Protein AF-A0A238JCZ1-F1 (afdb_monomer_lite)

pLDDT: mean 84.58, std 18.3, range [41.44, 98.31]

Secondary structure (DSSP, 8-state):
------------------------------PPTTSHHHHHHHHHHIIIIIIHHTTT-TTHHHHHHHTT-EEETTEEEETTTEEEEEEEETTEEEEEEEEE-SSHHHHHHHHHHHHHHHHGGGB-S-TT--TTEEEEEETTEEEEEEEEEEEETTEEEEEEEEEEES-------------

Radius of gyration: 22.95 Å; chains: 1; bounding box: 83×78×43 Å

Organism: NCBI:txid1037362

Structure (mmCIF, N/CA/C/O backbone):
data_AF-A0A238JCZ1-F1
#
_entry.id   AF-A0A238JCZ1-F1
#
loop_
_atom_site.group_PDB
_atom_site.id
_atom_site.type_symbol
_atom_site.label_atom_id
_atom_site.label_alt_id
_atom_site.label_comp_id
_atom_site.label_asym_id
_atom_site.label_entity_id
_atom_site.label_seq_id
_atom_site.pdbx_PDB_ins_code
_atom_site.Cartn_x
_atom_site.Cartn_y
_atom_site.Cartn_z
_atom_site.occupancy
_atom_site.B_iso_or_equiv
_atom_site.auth_seq_id
_atom_site.auth_comp_id
_atom_site.auth_asym_id
_atom_site.auth_atom_id
_atom_site.pdbx_PDB_model_num
ATOM 1 N N . MET A 1 1 ? -63.918 46.663 -17.181 1.00 48.31 1 MET A N 1
ATOM 2 C CA . MET A 1 1 ? -62.822 46.310 -18.109 1.00 48.31 1 MET A CA 1
ATOM 3 C C . MET A 1 1 ? -61.500 46.590 -17.420 1.00 48.31 1 MET A C 1
ATOM 5 O O . MET A 1 1 ? -61.329 47.724 -17.000 1.00 48.31 1 MET A O 1
ATOM 9 N N . LEU A 1 2 ? -60.635 45.576 -17.282 1.00 47.84 2 LEU A N 1
ATOM 10 C CA . LEU A 1 2 ? -59.162 45.606 -17.413 1.00 47.84 2 LEU A CA 1
ATOM 11 C C . LEU A 1 2 ? -58.544 44.451 -16.607 1.00 47.84 2 LEU A C 1
ATOM 13 O O . LEU A 1 2 ? -58.389 44.513 -15.392 1.00 47.84 2 LEU A O 1
ATOM 17 N N . PHE A 1 3 ? -58.230 43.386 -17.344 1.00 46.78 3 PHE A N 1
ATOM 18 C CA . PHE A 1 3 ? -57.412 42.246 -16.944 1.00 46.78 3 PHE A CA 1
ATOM 19 C C . PHE A 1 3 ? -55.960 42.686 -16.671 1.00 46.78 3 PHE A C 1
ATOM 21 O O . PHE A 1 3 ? -55.405 43.480 -17.430 1.00 46.78 3 PHE A O 1
ATOM 28 N N . ARG A 1 4 ? -55.321 42.119 -15.643 1.00 54.59 4 ARG A N 1
ATOM 29 C CA . ARG A 1 4 ? -53.853 42.045 -15.493 1.00 54.59 4 ARG A CA 1
ATOM 30 C C . ARG A 1 4 ? -53.533 40.635 -14.980 1.00 54.59 4 ARG A C 1
ATOM 32 O O . ARG A 1 4 ? -53.680 40.380 -13.796 1.00 54.59 4 ARG A O 1
ATOM 39 N N . SER A 1 5 ? -53.474 39.626 -15.848 1.00 62.78 5 SER A N 1
ATOM 40 C CA . SER A 1 5 ? -52.302 39.182 -16.628 1.00 62.78 5 SER A CA 1
ATOM 41 C C . SER A 1 5 ? -51.063 38.931 -15.767 1.00 62.78 5 SER A C 1
ATOM 43 O O . SER A 1 5 ? -50.209 39.795 -15.588 1.00 62.78 5 SER A O 1
ATOM 45 N N . THR A 1 6 ? -51.022 37.709 -15.244 1.00 59.38 6 THR A N 1
ATOM 46 C CA . THR A 1 6 ? -49.904 37.008 -14.613 1.00 59.38 6 THR A CA 1
ATOM 47 C C . THR A 1 6 ? -48.834 36.690 -15.662 1.00 59.38 6 THR A C 1
ATOM 49 O O . THR A 1 6 ? -49.162 36.129 -16.706 1.00 59.38 6 THR A O 1
ATOM 52 N N . LEU A 1 7 ? -47.561 36.984 -15.386 1.00 62.69 7 LEU A N 1
ATOM 53 C CA . LEU A 1 7 ? -46.432 36.429 -16.139 1.00 62.69 7 LEU A CA 1
ATOM 54 C C . LEU A 1 7 ? -45.523 35.686 -15.155 1.00 62.69 7 LEU A C 1
ATOM 56 O O . LEU A 1 7 ? -44.832 36.302 -14.348 1.00 62.69 7 LEU A O 1
ATOM 60 N N . ILE A 1 8 ? -45.565 34.355 -15.203 1.00 59.97 8 ILE A N 1
ATOM 61 C CA . ILE A 1 8 ? -44.614 33.472 -14.525 1.00 59.97 8 ILE A CA 1
ATOM 62 C C . ILE A 1 8 ? -43.557 33.126 -15.571 1.00 59.97 8 ILE A C 1
ATOM 64 O O . ILE A 1 8 ? -43.851 32.439 -16.548 1.00 59.97 8 ILE A O 1
ATOM 68 N N . ALA A 1 9 ? -42.342 33.637 -15.395 1.00 60.91 9 ALA A N 1
ATOM 69 C CA . ALA A 1 9 ? -41.201 33.265 -16.217 1.00 60.91 9 ALA A CA 1
ATOM 70 C C . ALA A 1 9 ? -40.638 31.930 -15.703 1.00 60.91 9 ALA A C 1
ATOM 72 O O . ALA A 1 9 ? -40.018 31.883 -14.641 1.00 60.91 9 ALA A O 1
ATOM 73 N N . LEU A 1 10 ? -40.870 30.840 -16.439 1.00 59.19 10 LEU A N 1
ATOM 74 C CA . LEU A 1 10 ? -40.139 29.590 -16.237 1.00 59.19 10 LEU A CA 1
ATOM 75 C C . LEU A 1 10 ? -38.721 29.756 -16.796 1.00 59.19 10 LEU A C 1
ATOM 77 O O . LEU A 1 10 ? -38.537 29.876 -18.005 1.00 59.19 10 LEU A O 1
ATOM 81 N N . VAL A 1 11 ? -37.721 29.727 -15.919 1.00 59.97 11 VAL A N 1
ATOM 82 C CA . VAL A 1 11 ? -36.315 29.561 -16.303 1.00 59.97 11 VAL A CA 1
ATOM 83 C C . VAL A 1 11 ? -36.050 28.065 -16.433 1.00 59.97 11 VAL A C 1
ATOM 85 O O . VAL A 1 11 ? -36.004 27.339 -15.443 1.00 59.97 11 VAL A O 1
ATOM 88 N N . THR A 1 12 ? -35.910 27.585 -17.664 1.00 60.12 12 THR A N 1
ATOM 89 C CA . THR A 1 12 ? -35.496 26.210 -17.955 1.00 60.12 12 THR A CA 1
ATOM 90 C C . THR A 1 12 ? -33.968 26.156 -17.912 1.00 60.12 12 THR A C 1
ATOM 92 O O . THR A 1 12 ? -33.302 26.663 -18.811 1.00 60.12 12 THR A O 1
ATOM 95 N N . VAL A 1 13 ? -33.394 25.580 -16.855 1.00 63.28 13 VAL A N 1
ATOM 96 C CA . VAL A 1 13 ? -31.949 25.312 -16.786 1.00 63.28 13 VAL A CA 1
ATOM 97 C C . VAL A 1 13 ? -31.681 24.003 -17.526 1.00 63.28 13 VAL A C 1
ATOM 99 O O . VAL A 1 13 ? -32.081 22.932 -17.075 1.00 63.28 13 VAL A O 1
ATOM 102 N N . ALA A 1 14 ? -31.032 24.090 -18.685 1.00 57.72 14 ALA A N 1
ATOM 103 C CA . ALA A 1 14 ? -30.581 22.929 -19.442 1.00 57.72 14 ALA A CA 1
ATOM 104 C C . ALA A 1 14 ? -29.366 22.292 -18.743 1.00 57.72 14 ALA A C 1
ATOM 106 O O . ALA A 1 14 ? -28.245 22.790 -18.859 1.00 57.72 14 ALA A O 1
ATOM 107 N N . LEU A 1 15 ? -29.587 21.190 -18.019 1.00 56.22 15 LEU A N 1
ATOM 108 C CA . LEU A 1 15 ? -28.512 20.317 -17.547 1.00 56.22 15 LEU A CA 1
ATOM 109 C C . LEU A 1 15 ? -27.840 19.651 -18.757 1.00 56.22 15 LEU A C 1
ATOM 111 O O . LEU A 1 15 ? -28.376 18.711 -19.338 1.00 56.22 15 LEU A O 1
ATOM 115 N N . HIS A 1 16 ? -26.660 20.139 -19.133 1.00 53.12 16 HIS A N 1
ATOM 116 C CA . HIS A 1 16 ? -25.742 19.396 -19.990 1.00 53.12 16 HIS A CA 1
ATOM 117 C C . HIS A 1 16 ? -25.020 18.372 -19.114 1.00 53.12 16 HIS A C 1
ATOM 119 O O . HIS A 1 16 ? -24.120 18.725 -18.355 1.00 53.12 16 HIS A O 1
ATOM 125 N N . ALA A 1 17 ? -25.437 17.110 -19.191 1.00 57.75 17 ALA A N 1
ATOM 126 C CA . ALA A 1 17 ? -24.656 16.010 -18.647 1.00 57.75 17 ALA A CA 1
ATOM 127 C C . ALA A 1 17 ? -23.407 15.827 -19.530 1.00 57.75 17 ALA A C 1
ATOM 129 O O . ALA A 1 17 ? -23.564 15.583 -20.730 1.00 57.75 17 ALA A O 1
ATOM 130 N N . PRO A 1 18 ? -22.175 15.951 -19.003 1.00 58.38 18 PRO A N 1
ATOM 131 C CA . PRO A 1 18 ? -21.011 15.505 -19.742 1.00 58.38 18 PRO A CA 1
ATOM 132 C C . PRO A 1 18 ? -21.097 13.983 -19.862 1.00 58.38 18 PRO A C 1
ATOM 134 O O . PRO A 1 18 ? -21.098 13.264 -18.862 1.00 58.38 18 PRO A O 1
ATOM 137 N N . SER A 1 19 ? -21.202 13.496 -21.095 1.00 60.81 19 SER A N 1
ATOM 138 C CA . SER A 1 19 ? -21.016 12.088 -21.419 1.00 60.81 19 SER A CA 1
ATOM 139 C C . SER A 1 19 ? -19.633 11.668 -20.932 1.00 60.81 19 SER A C 1
ATOM 141 O O . SER A 1 19 ? -18.616 12.003 -21.539 1.00 60.81 19 SER A O 1
ATOM 143 N N . VAL A 1 20 ? -19.588 10.962 -19.807 1.00 58.62 20 VAL A N 1
ATOM 144 C CA . VAL A 1 20 ? -18.395 10.252 -19.356 1.00 58.62 20 VAL A CA 1
ATOM 145 C C . VAL A 1 20 ? -18.159 9.101 -20.326 1.00 58.62 20 VAL A C 1
ATOM 147 O O . VAL A 1 20 ? -18.688 8.003 -20.178 1.00 58.62 20 VAL A O 1
ATOM 150 N N . ASN A 1 21 ? -17.373 9.366 -21.367 1.00 51.09 21 ASN A N 1
ATOM 151 C CA . ASN A 1 21 ? -16.735 8.311 -22.134 1.00 51.09 21 ASN A CA 1
ATOM 152 C C . ASN A 1 21 ? -15.717 7.631 -21.211 1.00 51.09 21 ASN A C 1
ATOM 154 O O . ASN A 1 21 ? -14.545 7.998 -21.182 1.00 51.09 21 ASN A O 1
ATOM 158 N N . SER A 1 22 ? -16.160 6.620 -20.465 1.00 52.28 22 SER A N 1
ATOM 159 C CA . SER A 1 22 ? -15.276 5.595 -19.916 1.00 52.28 22 SER A CA 1
ATOM 160 C C . SER A 1 22 ? -14.758 4.744 -21.074 1.00 52.28 22 SER A C 1
ATOM 162 O O . SER A 1 22 ? -15.177 3.610 -21.287 1.00 52.28 22 SER A O 1
ATOM 164 N N . ALA A 1 23 ? -13.853 5.322 -21.859 1.00 47.50 23 ALA A N 1
ATOM 165 C CA . ALA A 1 23 ? -12.951 4.558 -22.692 1.00 47.50 23 ALA A CA 1
ATOM 166 C C . ALA A 1 23 ? -11.945 3.904 -21.744 1.00 47.50 23 ALA A C 1
ATOM 168 O O . ALA A 1 23 ? -10.914 4.481 -21.407 1.00 47.50 23 ALA A O 1
ATOM 169 N N . VAL A 1 24 ? -12.281 2.707 -21.265 1.00 50.25 24 VAL A N 1
ATOM 170 C CA . VAL A 1 24 ? -11.295 1.801 -20.683 1.00 50.25 24 VAL A CA 1
ATOM 171 C C . VAL A 1 24 ? -10.405 1.391 -21.851 1.00 50.25 24 VAL A C 1
ATOM 173 O O . VAL A 1 24 ? -10.719 0.477 -22.611 1.00 50.25 24 VAL A O 1
ATOM 176 N N . ALA A 1 25 ? -9.353 2.171 -22.087 1.00 44.78 25 ALA A N 1
ATOM 177 C CA . ALA A 1 25 ? -8.311 1.819 -23.028 1.00 44.78 25 ALA A CA 1
ATOM 178 C C . ALA A 1 25 ? -7.557 0.628 -22.433 1.00 44.78 25 ALA A C 1
ATOM 180 O O . ALA A 1 25 ? -6.569 0.787 -21.723 1.00 44.78 25 ALA A O 1
ATOM 181 N N . ALA A 1 26 ? -8.050 -0.577 -22.712 1.00 47.53 26 ALA A N 1
ATOM 182 C CA . ALA A 1 26 ? -7.287 -1.807 -22.589 1.00 47.53 26 ALA A CA 1
ATOM 183 C C . ALA A 1 26 ? -6.229 -1.826 -23.704 1.00 47.53 26 ALA A C 1
ATOM 185 O O . ALA A 1 26 ? -6.326 -2.576 -24.673 1.00 47.53 26 ALA A O 1
ATOM 186 N N . ASN A 1 27 ? -5.242 -0.938 -23.606 1.00 44.31 27 ASN A N 1
ATOM 187 C CA . ASN A 1 27 ? -4.070 -0.990 -24.459 1.00 44.31 27 ASN A CA 1
ATOM 188 C C . ASN A 1 27 ? -3.064 -1.921 -23.795 1.00 44.31 27 ASN A C 1
ATOM 190 O O . ASN A 1 27 ? -2.408 -1.542 -22.833 1.00 44.31 27 ASN A O 1
ATOM 194 N N . GLY A 1 28 ? -2.924 -3.121 -24.357 1.00 43.59 28 GLY A N 1
ATOM 195 C CA . GLY A 1 28 ? -1.845 -4.070 -24.078 1.00 43.59 28 GLY A CA 1
ATOM 196 C C . GLY A 1 28 ? -0.461 -3.572 -24.514 1.00 43.59 28 GLY A C 1
ATOM 197 O O . GLY A 1 28 ? 0.298 -4.316 -25.129 1.00 43.59 28 GLY A O 1
ATOM 198 N N . ALA A 1 29 ? -0.126 -2.316 -24.219 1.00 48.38 29 ALA A N 1
ATOM 199 C CA . ALA A 1 29 ? 1.259 -1.919 -24.084 1.00 48.38 29 ALA A CA 1
ATOM 200 C C . ALA A 1 29 ? 1.752 -2.570 -22.791 1.00 48.38 29 ALA A C 1
ATOM 202 O O . ALA A 1 29 ? 1.149 -2.384 -21.739 1.00 48.38 29 ALA A O 1
ATOM 203 N N . SER A 1 30 ? 2.820 -3.359 -22.878 1.00 56.72 30 SER A N 1
ATOM 204 C CA . SER A 1 30 ? 3.652 -3.662 -21.715 1.00 56.72 30 SER A CA 1
ATOM 205 C C . SER A 1 30 ? 3.955 -2.330 -21.031 1.00 56.72 30 SER A C 1
ATOM 207 O O . SER A 1 30 ? 4.765 -1.567 -21.556 1.00 56.72 30 SER A O 1
ATOM 209 N N . GLU A 1 31 ? 3.253 -2.006 -19.944 1.00 73.00 31 GLU A N 1
ATOM 210 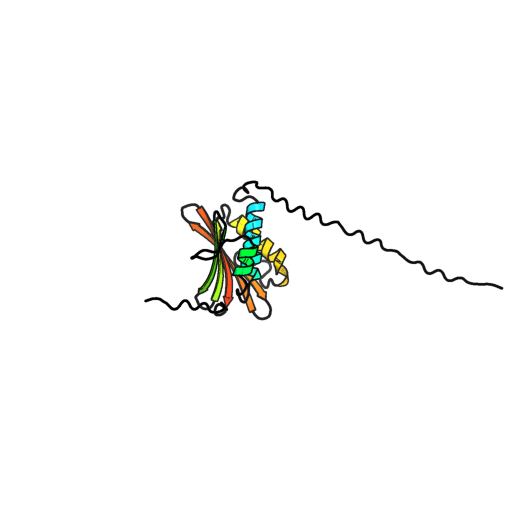C CA . GLU A 1 31 ? 3.464 -0.754 -19.228 1.00 73.00 31 GLU A CA 1
ATOM 211 C C . GLU A 1 31 ? 4.927 -0.711 -18.806 1.00 73.00 31 GLU A C 1
ATOM 213 O O . GLU A 1 31 ? 5.406 -1.589 -18.085 1.00 73.00 31 GLU A O 1
ATOM 218 N N . GLU A 1 32 ? 5.660 0.272 -19.328 1.00 88.31 32 GLU A N 1
ATOM 219 C CA . GLU A 1 32 ? 7.070 0.445 -19.017 1.00 88.31 32 GLU A CA 1
ATOM 220 C C . GLU A 1 32 ? 7.223 0.542 -17.499 1.00 88.31 32 GLU A C 1
ATOM 222 O O . GLU A 1 32 ? 6.557 1.344 -16.834 1.00 88.31 32 GLU A O 1
ATOM 227 N N . LYS A 1 33 ? 8.072 -0.322 -16.947 1.00 90.69 33 LYS A N 1
ATOM 228 C CA . LYS A 1 33 ? 8.338 -0.396 -15.515 1.00 90.69 33 LYS A CA 1
ATOM 229 C C . LYS A 1 33 ? 8.813 0.968 -15.010 1.00 90.69 33 LYS A C 1
ATOM 231 O O . LYS A 1 33 ? 9.770 1.520 -15.542 1.00 90.69 33 LYS A O 1
ATOM 236 N N . GLY A 1 34 ? 8.150 1.502 -13.987 1.00 91.06 34 GLY A N 1
ATOM 237 C CA . GLY A 1 34 ? 8.435 2.837 -13.446 1.00 91.06 34 GLY A CA 1
ATOM 238 C C . GLY A 1 34 ? 7.770 4.004 -14.189 1.00 91.06 34 GLY A C 1
ATOM 239 O O . GLY A 1 34 ? 7.892 5.142 -13.746 1.00 91.06 34 GLY A O 1
ATOM 240 N N . SER A 1 35 ? 7.026 3.760 -15.273 1.00 94.56 35 SER A N 1
ATOM 241 C CA . SER A 1 35 ? 6.207 4.802 -15.908 1.00 94.56 35 SER A CA 1
ATOM 242 C C . SER A 1 35 ? 5.056 5.263 -15.004 1.00 94.56 35 SER A C 1
ATOM 244 O O . SER A 1 35 ? 4.613 4.541 -14.111 1.00 94.56 35 SER A O 1
ATOM 246 N N . ALA A 1 36 ? 4.507 6.452 -15.267 1.00 95.06 36 ALA A N 1
ATOM 247 C CA . ALA A 1 36 ? 3.407 7.006 -14.473 1.00 95.06 36 ALA A CA 1
ATOM 248 C C . ALA A 1 36 ? 2.164 6.093 -14.420 1.00 95.06 36 ALA A C 1
ATOM 250 O O . ALA A 1 36 ? 1.546 5.969 -13.367 1.00 95.06 36 ALA A O 1
ATOM 251 N N . ALA A 1 37 ? 1.812 5.425 -15.527 1.00 94.19 37 ALA A N 1
ATOM 252 C CA . ALA A 1 37 ? 0.694 4.475 -15.561 1.00 94.19 37 ALA A CA 1
ATOM 253 C C . ALA A 1 37 ? 0.965 3.252 -14.669 1.00 94.19 37 ALA A C 1
ATOM 255 O O . ALA A 1 37 ? 0.123 2.871 -13.856 1.00 94.19 37 ALA A O 1
ATOM 256 N N . TRP A 1 38 ? 2.188 2.724 -14.745 1.00 94.00 38 TRP A N 1
ATOM 257 C CA . TRP A 1 38 ? 2.636 1.585 -13.950 1.00 94.00 38 TRP A CA 1
ATOM 258 C C . TRP A 1 38 ? 2.645 1.889 -12.442 1.00 94.00 38 TRP A C 1
ATOM 260 O O . TRP A 1 38 ? 2.220 1.054 -11.636 1.00 94.00 38 TRP A O 1
ATOM 270 N N . LEU A 1 39 ? 3.098 3.092 -12.057 1.00 95.56 39 LEU A N 1
ATOM 271 C CA . LEU A 1 39 ? 3.051 3.588 -10.675 1.00 95.56 39 LEU A CA 1
ATOM 272 C C . LEU A 1 39 ? 1.597 3.764 -10.206 1.00 95.56 39 LEU A C 1
ATOM 274 O O . LEU A 1 39 ? 1.231 3.301 -9.126 1.00 95.56 39 LEU A O 1
ATOM 278 N N . ALA A 1 40 ? 0.748 4.380 -11.036 1.00 96.44 40 ALA A N 1
ATOM 279 C CA . ALA A 1 40 ? -0.654 4.637 -10.714 1.00 96.44 40 ALA A CA 1
ATOM 280 C C . ALA A 1 40 ? -1.461 3.346 -10.509 1.00 96.44 40 ALA A C 1
ATOM 282 O O . ALA A 1 40 ? -2.283 3.281 -9.595 1.00 96.44 40 ALA A O 1
ATOM 283 N N . MET A 1 41 ? -1.213 2.310 -11.317 1.00 95.94 41 MET A N 1
ATOM 284 C CA . MET A 1 41 ? -1.852 1.000 -11.166 1.00 95.94 41 MET A CA 1
ATOM 285 C C . MET A 1 41 ? -1.498 0.356 -9.817 1.00 95.94 41 MET A C 1
ATOM 287 O O . MET A 1 41 ? -2.383 -0.100 -9.094 1.00 95.94 41 MET A O 1
ATOM 291 N N . ARG A 1 42 ? -0.223 0.391 -9.418 1.00 97.25 42 ARG A N 1
ATOM 292 C CA . ARG A 1 42 ? 0.227 -0.143 -8.121 1.00 97.25 42 ARG A CA 1
ATOM 293 C C . ARG A 1 42 ? -0.339 0.631 -6.939 1.00 97.25 42 ARG A C 1
ATOM 295 O O . ARG A 1 42 ? -0.856 0.024 -6.002 1.00 97.25 42 ARG A O 1
ATOM 302 N N . ALA A 1 43 ? -0.321 1.958 -7.014 1.00 97.50 43 ALA A N 1
ATOM 303 C CA . ALA A 1 43 ? -0.952 2.810 -6.014 1.00 97.50 43 ALA A CA 1
ATOM 304 C C . ALA A 1 43 ? -2.459 2.546 -5.896 1.00 97.50 43 ALA A C 1
ATOM 306 O O . ALA A 1 43 ? -3.004 2.511 -4.792 1.00 97.50 43 ALA A O 1
ATOM 307 N N . GLN A 1 44 ? -3.130 2.298 -7.024 1.00 97.88 44 GLN A N 1
ATOM 308 C CA . GLN A 1 44 ? -4.533 1.908 -7.038 1.00 97.88 44 GLN A CA 1
ATOM 309 C C . GLN A 1 44 ? -4.770 0.574 -6.329 1.00 97.88 44 GLN A C 1
ATOM 311 O O . GLN A 1 44 ? -5.710 0.491 -5.541 1.00 97.88 44 GLN A O 1
ATOM 316 N N . ILE A 1 45 ? -3.951 -0.449 -6.592 1.00 98.06 45 ILE A N 1
ATOM 317 C CA . ILE A 1 45 ? -4.073 -1.750 -5.920 1.00 98.06 45 ILE A CA 1
ATOM 318 C C . ILE A 1 45 ? -3.909 -1.570 -4.412 1.00 98.06 45 ILE A C 1
ATOM 320 O O . ILE A 1 45 ? -4.777 -2.006 -3.659 1.00 98.06 45 ILE A O 1
ATOM 324 N N . PHE A 1 46 ? -2.866 -0.866 -3.965 1.00 98.31 46 PHE A N 1
ATOM 325 C CA . PHE A 1 46 ? -2.640 -0.634 -2.538 1.00 98.31 46 PHE A CA 1
ATOM 326 C C . PHE A 1 46 ? -3.829 0.069 -1.864 1.00 98.31 46 PHE A C 1
ATOM 328 O O . PHE A 1 46 ? -4.314 -0.379 -0.822 1.00 98.31 46 PHE A O 1
ATOM 335 N N . SER A 1 47 ? -4.337 1.136 -2.490 1.00 98.19 47 SER A N 1
ATOM 336 C CA . SER A 1 47 ? -5.495 1.891 -2.001 1.00 98.19 47 SER A CA 1
ATOM 337 C C . SER A 1 47 ? -6.768 1.032 -1.965 1.00 98.19 47 SER A C 1
ATOM 339 O O . SER A 1 47 ? -7.450 0.940 -0.949 1.00 98.19 47 SER A O 1
ATOM 341 N N . GLN A 1 48 ? -7.094 0.324 -3.048 1.00 97.88 48 GLN A N 1
ATOM 342 C CA . GLN A 1 48 ? -8.360 -0.412 -3.153 1.00 97.88 48 GLN A CA 1
ATOM 343 C C . GLN A 1 48 ? -8.389 -1.703 -2.333 1.00 97.88 48 GLN A C 1
ATOM 345 O O . GLN A 1 48 ? -9.451 -2.057 -1.800 1.00 97.88 48 GLN A O 1
ATOM 350 N N . VAL A 1 49 ? -7.247 -2.394 -2.264 1.00 98.31 49 VAL A N 1
ATOM 351 C CA . VAL A 1 49 ? -7.100 -3.691 -1.603 1.00 98.31 49 VAL A CA 1
ATOM 352 C C . VAL A 1 49 ? -6.740 -3.499 -0.138 1.00 98.31 49 VAL A C 1
ATOM 354 O O . VAL A 1 49 ? -7.570 -3.808 0.708 1.00 98.31 49 VAL A O 1
ATOM 357 N N . CYS A 1 50 ? -5.573 -2.944 0.196 1.00 98.12 50 CYS A N 1
ATOM 358 C CA . CYS A 1 50 ? -5.166 -2.844 1.599 1.00 98.12 50 CYS A CA 1
ATOM 359 C C . CYS A 1 50 ? -5.950 -1.772 2.355 1.00 98.12 50 CYS A C 1
ATOM 361 O O . CYS A 1 50 ? -6.649 -2.086 3.318 1.00 98.12 50 CYS A O 1
ATOM 363 N N . MET A 1 51 ? -5.886 -0.517 1.904 1.00 97.44 51 MET A N 1
ATOM 364 C CA . MET A 1 51 ? -6.566 0.575 2.606 1.00 97.44 51 MET A CA 1
ATOM 365 C C . MET A 1 51 ? -8.086 0.401 2.573 1.00 97.44 51 MET A C 1
ATOM 367 O O . MET A 1 51 ? -8.764 0.535 3.586 1.00 97.44 51 MET A O 1
ATOM 371 N N . GLY A 1 52 ? -8.626 0.013 1.421 1.00 96.69 52 GLY A N 1
ATOM 372 C CA . GLY A 1 52 ? -10.053 -0.199 1.254 1.00 96.69 52 GLY A CA 1
ATOM 373 C C . GLY A 1 52 ? -10.621 -1.382 2.041 1.00 96.69 52 GLY A C 1
ATOM 374 O O . GLY A 1 52 ? -11.845 -1.451 2.143 1.00 96.69 52 GLY A O 1
ATOM 375 N N . SER A 1 53 ? -9.802 -2.323 2.520 1.00 96.62 53 SER A N 1
ATOM 376 C CA . SER A 1 53 ? -10.262 -3.432 3.377 1.00 96.62 53 SER A CA 1
ATOM 377 C C . SER A 1 53 ? -10.121 -3.122 4.866 1.00 96.62 53 SER A C 1
ATOM 379 O O . SER A 1 53 ? -10.664 -3.852 5.691 1.00 96.62 53 SER A O 1
ATOM 381 N N . ALA A 1 54 ? -9.404 -2.058 5.229 1.00 96.00 54 ALA A N 1
ATOM 382 C CA . ALA A 1 54 ? -9.307 -1.621 6.610 1.00 96.00 54 ALA A CA 1
ATOM 383 C C . ALA A 1 54 ? -10.678 -1.117 7.127 1.00 96.00 54 ALA A C 1
ATOM 385 O O . ALA A 1 54 ? -11.491 -0.613 6.347 1.00 96.00 54 ALA A O 1
ATOM 386 N N . PRO A 1 55 ? -10.955 -1.227 8.440 1.00 95.00 55 PRO A N 1
ATOM 387 C CA . PRO A 1 55 ? -10.053 -1.740 9.471 1.00 95.00 55 PRO A CA 1
ATOM 388 C C . PRO A 1 55 ? -10.102 -3.263 9.696 1.00 95.00 55 PRO A C 1
ATOM 390 O O . PRO A 1 55 ? -9.239 -3.786 10.390 1.00 95.00 55 PRO A O 1
ATOM 393 N N . SER A 1 56 ? -11.085 -3.987 9.146 1.00 94.06 56 SER A N 1
ATOM 394 C CA . SER A 1 56 ? -11.280 -5.417 9.457 1.00 94.06 56 SER A CA 1
ATOM 395 C C . SER A 1 56 ? -10.419 -6.368 8.627 1.00 94.06 56 SER A C 1
ATOM 397 O O . SER A 1 56 ? -10.173 -7.493 9.052 1.00 94.06 56 SER A O 1
ATOM 399 N N . PHE A 1 57 ? -10.018 -5.941 7.429 1.00 95.44 57 PHE A N 1
ATOM 400 C CA . PHE A 1 57 ? -9.374 -6.743 6.387 1.00 95.44 57 PHE A CA 1
ATOM 401 C C . PHE A 1 57 ? -10.182 -7.959 5.896 1.00 95.44 57 PHE A C 1
ATOM 403 O O . PHE A 1 57 ? -9.682 -8.739 5.092 1.00 95.44 57 PHE A O 1
ATOM 410 N N . ALA A 1 58 ? -11.451 -8.087 6.296 1.00 93.88 58 ALA A N 1
ATOM 411 C CA . ALA A 1 58 ? -12.289 -9.248 5.982 1.00 93.88 58 ALA A CA 1
ATOM 412 C C . ALA A 1 58 ? -12.609 -9.401 4.482 1.00 93.88 58 ALA A C 1
ATOM 414 O O . ALA A 1 58 ? -12.859 -10.507 4.017 1.00 93.88 58 ALA A O 1
ATOM 415 N N . ASP A 1 59 ? -12.582 -8.301 3.724 1.00 95.19 59 ASP A N 1
ATOM 416 C CA . ASP A 1 59 ? -12.907 -8.282 2.292 1.00 95.19 59 ASP A CA 1
ATOM 417 C C . ASP A 1 59 ? -11.660 -8.273 1.386 1.00 95.19 59 ASP A C 1
ATOM 419 O O . ASP A 1 59 ? -11.777 -7.988 0.187 1.00 95.19 59 ASP A O 1
ATOM 423 N N . VAL A 1 60 ? -10.464 -8.541 1.935 1.00 95.94 60 VAL A N 1
ATOM 424 C CA . VAL A 1 60 ? -9.205 -8.434 1.177 1.00 95.94 60 VAL A CA 1
ATOM 425 C C . VAL A 1 60 ? -9.205 -9.346 -0.047 1.00 95.94 60 VAL A C 1
ATOM 427 O O . VAL A 1 60 ? -8.875 -8.886 -1.137 1.00 95.94 60 VAL A O 1
ATOM 430 N N . ASP A 1 61 ? -9.695 -10.578 0.099 1.00 96.00 61 ASP A N 1
ATOM 431 C CA . ASP A 1 61 ? -9.736 -11.584 -0.964 1.00 96.00 61 ASP A CA 1
ATOM 432 C C . ASP A 1 61 ? -10.622 -11.133 -2.128 1.00 96.00 61 ASP A C 1
ATOM 434 O O . ASP A 1 61 ? -10.218 -11.113 -3.293 1.00 96.00 61 ASP A O 1
ATOM 438 N N . ALA A 1 62 ? -11.833 -10.667 -1.808 1.00 96.88 62 ALA A N 1
ATOM 439 C CA . ALA A 1 62 ? -12.774 -10.168 -2.802 1.00 96.88 62 ALA A CA 1
ATOM 440 C C . ALA A 1 62 ? -12.220 -8.938 -3.542 1.00 96.88 62 ALA A C 1
ATOM 442 O O . ALA A 1 62 ? -12.422 -8.783 -4.752 1.00 96.88 62 ALA A O 1
ATOM 443 N N . LYS A 1 63 ? -11.512 -8.052 -2.832 1.00 97.81 63 LYS A N 1
ATOM 444 C CA . LYS A 1 63 ? -10.890 -6.857 -3.416 1.00 97.81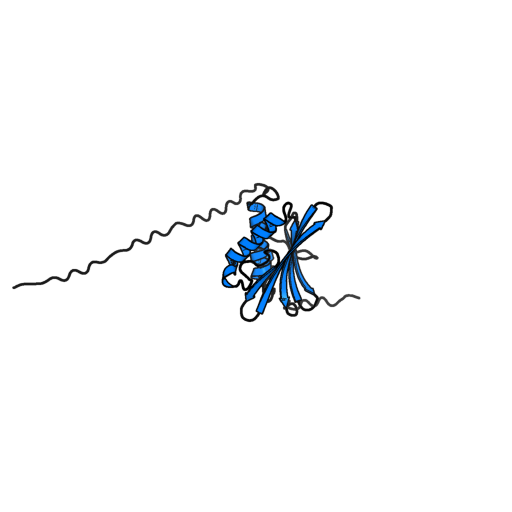 63 LYS A CA 1
ATOM 445 C C . LYS A 1 63 ? -9.662 -7.193 -4.254 1.00 97.81 63 LYS A C 1
ATOM 447 O O . LYS A 1 63 ? -9.524 -6.621 -5.335 1.00 97.81 63 LYS A O 1
ATOM 452 N N . ALA A 1 64 ? -8.818 -8.120 -3.811 1.00 97.56 64 ALA A N 1
ATOM 453 C CA . ALA A 1 64 ? -7.645 -8.582 -4.544 1.00 97.56 64 ALA A CA 1
ATOM 454 C C . ALA A 1 64 ? -8.050 -9.273 -5.855 1.00 97.56 64 ALA A C 1
ATOM 456 O O . ALA A 1 64 ? -7.579 -8.881 -6.925 1.00 97.56 64 ALA A O 1
ATOM 457 N N . ALA A 1 65 ? -9.019 -10.191 -5.803 1.00 97.56 65 ALA A N 1
ATOM 458 C CA . ALA A 1 65 ? -9.587 -10.821 -6.993 1.00 97.56 65 ALA A CA 1
ATOM 459 C C . ALA A 1 65 ? -10.173 -9.785 -7.968 1.00 97.56 65 ALA A C 1
ATOM 461 O O . ALA A 1 65 ? -9.906 -9.820 -9.171 1.00 97.56 65 ALA A O 1
ATOM 462 N N . LYS A 1 66 ? -10.930 -8.801 -7.458 1.00 97.44 66 LYS A N 1
ATOM 463 C CA . LYS A 1 66 ? -11.488 -7.708 -8.275 1.00 97.44 66 LYS A CA 1
ATOM 464 C C . LYS A 1 66 ? -10.406 -6.821 -8.901 1.00 97.44 66 LYS A C 1
ATOM 466 O O . LYS A 1 66 ? -10.623 -6.280 -9.984 1.00 97.44 66 LYS A O 1
ATOM 471 N N . ALA A 1 67 ? -9.266 -6.667 -8.235 1.00 96.25 67 ALA A N 1
ATOM 472 C CA . ALA A 1 67 ? -8.105 -5.948 -8.747 1.00 96.25 67 ALA A CA 1
ATOM 473 C C . ALA A 1 67 ? -7.273 -6.777 -9.748 1.00 96.25 67 ALA A C 1
ATOM 475 O O . ALA A 1 67 ? -6.296 -6.267 -10.289 1.00 96.25 67 ALA A O 1
ATOM 476 N N . GLY A 1 68 ? -7.669 -8.022 -10.036 1.00 96.25 68 GLY A N 1
ATOM 477 C CA . GLY A 1 68 ? -7.003 -8.893 -11.003 1.00 96.25 68 GLY A CA 1
ATOM 478 C C . GLY A 1 68 ? -5.803 -9.651 -10.438 1.00 96.25 68 GLY A C 1
ATOM 479 O O . GLY A 1 68 ? -5.006 -10.173 -11.217 1.00 96.25 68 GLY A O 1
ATOM 480 N N . LEU A 1 69 ? -5.655 -9.711 -9.111 1.00 97.25 69 LEU A N 1
ATOM 481 C CA . LEU A 1 69 ? -4.663 -10.571 -8.475 1.00 97.25 69 LEU A CA 1
ATOM 482 C C . LEU A 1 69 ? -5.152 -12.024 -8.502 1.00 97.25 69 LEU A C 1
ATOM 484 O O . LEU A 1 69 ? -6.351 -12.300 -8.472 1.00 97.25 69 LEU A O 1
ATOM 488 N N . SER A 1 70 ? -4.204 -12.950 -8.564 1.00 97.38 70 SER A N 1
ATOM 489 C CA . SER A 1 70 ? -4.442 -14.389 -8.480 1.00 97.38 70 SER A CA 1
ATOM 490 C C . SER A 1 70 ? -4.005 -14.906 -7.116 1.00 97.38 70 SER A C 1
ATOM 492 O O . SER A 1 70 ? -2.920 -14.566 -6.648 1.00 97.38 70 SER A O 1
ATOM 494 N N . GLU A 1 71 ? -4.841 -15.724 -6.495 1.00 96.38 71 GLU A N 1
ATOM 495 C CA . GLU A 1 71 ? -4.540 -16.381 -5.224 1.00 96.38 71 GLU A CA 1
ATOM 496 C C . GLU A 1 71 ? -3.446 -17.448 -5.398 1.00 96.38 71 GLU A C 1
ATOM 498 O O . GLU A 1 71 ? -3.395 -18.156 -6.410 1.00 96.38 71 GLU A O 1
ATOM 503 N N . THR A 1 72 ? -2.562 -17.551 -4.409 1.00 93.81 72 THR A N 1
ATOM 504 C CA . THR A 1 72 ? -1.510 -18.566 -4.292 1.00 93.81 72 THR A CA 1
ATOM 505 C C . THR A 1 72 ? -1.346 -18.967 -2.824 1.00 93.81 72 THR A C 1
ATOM 507 O O . THR A 1 72 ? -1.856 -18.288 -1.937 1.00 93.81 72 THR A O 1
ATOM 510 N N . ASP A 1 73 ? -0.537 -19.993 -2.554 1.00 89.19 73 ASP A N 1
ATOM 511 C CA . ASP A 1 73 ? -0.221 -20.431 -1.186 1.00 89.19 73 ASP A CA 1
ATOM 512 C C . ASP A 1 73 ? 0.453 -19.349 -0.315 1.00 89.19 73 ASP A C 1
ATOM 514 O O . ASP A 1 73 ? 0.443 -19.460 0.906 1.00 89.19 73 ASP A O 1
ATOM 518 N N . ASN A 1 74 ? 1.044 -18.310 -0.921 1.00 87.75 74 ASN A N 1
ATOM 519 C CA . ASN A 1 74 ? 1.735 -17.227 -0.208 1.00 87.75 74 ASN A CA 1
ATOM 520 C C . ASN A 1 74 ? 0.954 -15.900 -0.220 1.00 87.75 74 ASN A C 1
ATOM 522 O O . ASN A 1 74 ? 1.544 -14.852 0.032 1.00 87.75 74 ASN A O 1
ATOM 526 N N . GLY A 1 75 ? -0.338 -15.932 -0.562 1.00 94.06 75 GLY A N 1
ATOM 527 C CA . GLY A 1 75 ? -1.191 -14.749 -0.676 1.00 94.06 75 GLY A CA 1
ATOM 528 C C . GLY A 1 75 ? -1.560 -14.418 -2.122 1.00 94.06 75 GLY A C 1
ATOM 529 O O . GLY A 1 75 ? -1.557 -15.274 -3.011 1.00 94.06 75 GLY A O 1
ATOM 530 N N . TRP A 1 76 ? -1.897 -13.156 -2.370 1.00 97.75 76 TRP A N 1
ATOM 531 C CA . TRP A 1 76 ? -2.414 -12.667 -3.646 1.00 97.75 76 TRP A CA 1
ATOM 532 C C . TRP A 1 76 ? -1.309 -12.074 -4.511 1.00 97.75 76 TRP A C 1
ATOM 534 O O . TRP A 1 76 ? -0.613 -11.150 -4.100 1.00 97.75 76 TRP A O 1
ATOM 544 N N . HIS A 1 77 ? -1.183 -12.546 -5.748 1.00 96.88 77 HIS A N 1
ATOM 545 C CA . HIS A 1 77 ? -0.104 -12.152 -6.648 1.00 96.88 77 HIS A CA 1
ATOM 546 C C . HIS A 1 77 ? -0.595 -11.476 -7.923 1.00 96.88 77 HIS A C 1
ATOM 548 O O . HIS A 1 77 ? -1.601 -11.859 -8.518 1.00 96.88 77 HIS A O 1
ATOM 554 N N . MET A 1 78 ? 0.194 -10.523 -8.413 1.00 94.25 78 MET A N 1
ATOM 555 C CA . MET A 1 78 ? 0.109 -10.044 -9.789 1.00 94.25 78 MET A CA 1
ATOM 556 C C . MET A 1 78 ? 1.511 -9.968 -10.384 1.00 94.25 78 MET A C 1
ATOM 558 O O . MET A 1 78 ? 2.393 -9.273 -9.878 1.00 94.25 78 MET A O 1
ATOM 562 N N . ALA A 1 79 ? 1.706 -10.696 -11.483 1.00 85.75 79 ALA A N 1
ATOM 563 C CA . ALA A 1 79 ? 2.964 -10.682 -12.205 1.00 85.75 79 ALA A CA 1
ATOM 564 C C . ALA A 1 79 ? 3.262 -9.273 -12.766 1.00 85.75 79 ALA A C 1
ATOM 566 O O . ALA A 1 79 ? 2.342 -8.574 -13.195 1.00 85.75 79 ALA A O 1
ATOM 567 N N . PRO A 1 80 ? 4.540 -8.867 -12.837 1.00 79.38 80 PRO A N 1
ATOM 568 C CA . PRO A 1 80 ? 5.711 -9.638 -12.410 1.00 79.38 80 PRO A CA 1
ATOM 569 C C . PRO A 1 80 ? 6.026 -9.603 -10.901 1.00 79.38 80 PRO A C 1
ATOM 571 O O . PRO A 1 80 ? 6.668 -10.534 -10.430 1.00 79.38 80 PRO A O 1
ATOM 574 N N . GLU A 1 81 ? 5.610 -8.589 -10.132 1.00 88.56 81 GLU A N 1
ATOM 575 C CA . GLU A 1 81 ? 6.263 -8.311 -8.834 1.00 88.56 81 GLU A CA 1
ATOM 576 C C . GLU A 1 81 ? 5.341 -7.857 -7.688 1.00 88.56 81 GLU A C 1
ATOM 578 O O . GLU A 1 81 ? 5.838 -7.278 -6.728 1.00 88.56 81 GLU A O 1
ATOM 583 N N . ILE A 1 82 ? 4.021 -8.039 -7.762 1.00 96.12 82 ILE A N 1
ATOM 584 C CA . ILE A 1 82 ? 3.123 -7.665 -6.656 1.00 96.12 82 ILE A CA 1
ATOM 585 C C . ILE A 1 82 ? 2.768 -8.907 -5.844 1.00 96.12 82 ILE A C 1
ATOM 587 O O . ILE A 1 82 ? 2.302 -9.896 -6.414 1.00 96.12 82 ILE A O 1
ATOM 591 N N . LEU A 1 83 ? 2.931 -8.811 -4.527 1.00 97.12 83 LEU A N 1
ATOM 592 C CA . LEU A 1 83 ? 2.392 -9.744 -3.542 1.00 97.12 83 LEU A CA 1
ATOM 593 C C . LEU A 1 83 ? 1.602 -8.957 -2.491 1.00 97.12 83 LEU A C 1
ATOM 595 O O . LEU A 1 83 ? 2.088 -7.944 -1.991 1.00 97.12 83 LEU A O 1
ATOM 599 N N . VAL A 1 84 ? 0.401 -9.427 -2.164 1.00 98.00 84 VAL A N 1
ATOM 600 C CA . VAL A 1 84 ? -0.468 -8.892 -1.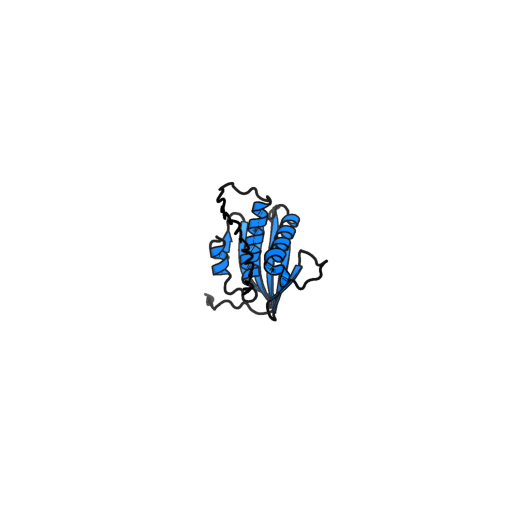114 1.00 98.00 84 VAL A CA 1
ATOM 601 C C . VAL A 1 84 ? -0.830 -10.009 -0.144 1.00 98.00 84 VAL A C 1
ATOM 603 O O . VAL A 1 84 ? -1.253 -11.078 -0.576 1.00 98.00 84 VAL A O 1
ATOM 606 N N . ASP A 1 85 ? -0.709 -9.745 1.152 1.00 96.88 85 ASP A N 1
ATOM 607 C CA . ASP A 1 85 ? -1.067 -10.695 2.205 1.00 96.88 85 ASP A CA 1
ATOM 608 C C . ASP A 1 85 ? -1.583 -9.970 3.458 1.00 96.88 85 ASP A C 1
ATOM 610 O O . ASP A 1 85 ? -1.271 -8.796 3.672 1.00 96.88 85 ASP A O 1
ATOM 614 N N . VAL A 1 86 ? -2.377 -10.651 4.285 1.00 96.62 86 VAL A N 1
ATOM 615 C CA . VAL A 1 86 ? -2.869 -10.133 5.570 1.00 96.62 86 VAL A CA 1
ATOM 616 C C . VAL A 1 86 ? -2.357 -11.014 6.694 1.00 96.62 86 VAL A C 1
ATOM 618 O O . VAL A 1 86 ? -2.646 -12.205 6.739 1.00 96.62 86 VAL A O 1
ATOM 621 N N . LEU A 1 87 ? -1.646 -10.411 7.644 1.00 95.31 87 LEU A N 1
ATOM 622 C CA . LEU A 1 87 ? -1.042 -11.142 8.751 1.00 95.31 87 LEU A CA 1
ATOM 623 C C . LEU A 1 87 ? -1.174 -10.402 10.082 1.00 95.31 87 LEU A C 1
ATOM 625 O O . LEU A 1 87 ? -1.154 -9.168 10.149 1.00 95.31 87 LEU A O 1
ATOM 629 N N . ASP A 1 88 ? -1.291 -11.199 11.139 1.00 95.12 88 ASP A N 1
ATOM 630 C CA . ASP A 1 88 ? -1.236 -10.760 12.529 1.00 95.12 88 ASP A CA 1
ATOM 631 C C . ASP A 1 88 ? 0.229 -10.745 12.988 1.00 95.12 88 ASP A C 1
ATOM 633 O O . ASP A 1 88 ? 0.962 -11.719 12.793 1.00 95.12 88 ASP A O 1
ATOM 637 N N . HIS A 1 89 ? 0.682 -9.629 13.555 1.00 93.94 89 HIS A N 1
ATOM 638 C CA . HIS A 1 89 ? 2.032 -9.474 14.097 1.00 93.94 89 HIS A CA 1
ATOM 639 C C . HIS A 1 89 ? 2.053 -8.415 15.196 1.00 93.94 89 HIS A C 1
ATOM 641 O O . HIS A 1 89 ? 1.426 -7.368 15.073 1.00 93.94 89 HIS A O 1
ATOM 647 N N . ASP A 1 90 ? 2.787 -8.671 16.280 1.00 94.25 90 ASP A N 1
ATOM 648 C CA . ASP A 1 90 ? 3.061 -7.695 17.347 1.00 94.25 90 ASP A CA 1
ATOM 649 C C . ASP A 1 90 ? 1.818 -6.968 17.919 1.00 94.25 90 ASP A C 1
ATOM 651 O O . ASP A 1 90 ? 1.912 -5.843 18.413 1.00 94.25 90 ASP A O 1
ATOM 655 N N . GLY A 1 91 ? 0.641 -7.608 17.879 1.00 94.69 91 GLY A N 1
ATOM 656 C CA . GLY A 1 91 ? -0.630 -7.021 18.324 1.00 94.69 91 GLY A CA 1
ATOM 657 C C . GLY A 1 91 ? -1.323 -6.123 17.290 1.00 94.69 91 GLY A C 1
ATOM 658 O O . GLY A 1 91 ? -2.236 -5.375 17.645 1.00 94.69 91 GLY A O 1
ATOM 659 N N . PHE A 1 92 ? -0.902 -6.191 16.030 1.00 96.62 92 PHE A N 1
ATOM 660 C CA . PHE A 1 92 ? -1.495 -5.514 14.886 1.00 96.62 92 PHE A CA 1
ATOM 661 C C . PHE A 1 92 ? -1.970 -6.529 13.854 1.00 96.62 92 PHE A C 1
ATOM 663 O O . PHE A 1 92 ? -1.296 -7.517 13.575 1.00 96.62 92 PHE A O 1
ATOM 670 N N . CYS A 1 93 ? -3.072 -6.205 13.192 1.00 97.19 93 CYS A N 1
ATOM 671 C CA . CYS A 1 93 ? -3.410 -6.810 11.920 1.00 97.19 93 CYS A CA 1
ATOM 672 C C . CYS A 1 93 ? -2.968 -5.877 10.801 1.00 97.19 93 CYS A C 1
ATOM 674 O O . CYS A 1 93 ? -3.271 -4.677 10.827 1.00 97.19 93 CYS A O 1
ATOM 676 N N . SER A 1 94 ? -2.267 -6.419 9.813 1.00 97.62 94 SER A N 1
ATOM 677 C CA . SER A 1 94 ? -1.764 -5.628 8.700 1.00 97.62 94 SER A CA 1
ATOM 678 C C . SER A 1 94 ? -2.006 -6.301 7.365 1.00 97.62 94 SER A C 1
ATOM 680 O O . SER A 1 94 ? -1.664 -7.464 7.183 1.00 97.62 94 SER A O 1
ATOM 682 N N . CYS A 1 95 ? -2.496 -5.519 6.405 1.00 98.25 95 CYS A N 1
ATOM 683 C CA . CYS A 1 95 ? -2.374 -5.846 4.990 1.00 98.25 95 CYS A CA 1
ATOM 684 C C . CYS A 1 95 ? -1.016 -5.360 4.492 1.00 98.25 95 CYS A C 1
ATOM 686 O O . CYS A 1 95 ? -0.741 -4.157 4.521 1.00 98.25 95 CYS A O 1
ATOM 688 N N . PHE A 1 96 ? -0.174 -6.285 4.051 1.00 97.94 96 PHE A N 1
ATOM 689 C CA . PHE A 1 96 ? 1.111 -6.025 3.424 1.00 97.94 96 PHE A CA 1
ATOM 690 C C . PHE A 1 96 ? 0.965 -6.096 1.911 1.00 97.94 96 PHE A C 1
ATOM 692 O O . PHE A 1 96 ? 0.309 -6.983 1.380 1.00 97.94 96 PHE A O 1
ATOM 699 N N . MET A 1 97 ? 1.625 -5.180 1.216 1.00 98.25 97 MET A N 1
ATOM 700 C CA . MET A 1 97 ? 1.834 -5.237 -0.219 1.00 98.25 97 MET A CA 1
ATOM 701 C C . MET A 1 97 ? 3.314 -5.002 -0.497 1.00 98.25 97 MET A C 1
ATOM 703 O O . MET A 1 97 ? 3.842 -3.918 -0.236 1.00 98.25 97 MET A O 1
ATOM 707 N N . THR A 1 98 ? 3.989 -6.006 -1.041 1.00 97.81 98 THR A N 1
ATOM 708 C CA . THR A 1 98 ? 5.337 -5.841 -1.578 1.00 97.81 98 THR A CA 1
ATOM 709 C C . THR A 1 98 ? 5.247 -5.662 -3.081 1.00 97.81 98 THR A C 1
ATOM 711 O O . THR A 1 98 ? 4.480 -6.333 -3.773 1.00 97.81 98 THR A O 1
ATOM 714 N N . MET A 1 99 ? 5.993 -4.690 -3.587 1.00 97.56 99 MET A N 1
ATOM 715 C CA . MET A 1 99 ? 6.047 -4.408 -5.012 1.00 97.56 99 MET A CA 1
ATOM 716 C C . MET A 1 99 ? 7.434 -3.944 -5.398 1.00 97.56 99 MET A C 1
ATOM 718 O O . MET A 1 99 ? 8.120 -3.290 -4.609 1.00 97.56 99 MET A O 1
ATOM 722 N N . GLN A 1 100 ? 7.845 -4.226 -6.627 1.00 96.62 100 GLN A N 1
ATOM 723 C CA . GLN A 1 100 ? 9.024 -3.560 -7.146 1.00 96.62 100 GLN A CA 1
ATOM 724 C C . GLN A 1 100 ? 8.765 -2.058 -7.289 1.00 96.62 100 GLN A C 1
ATOM 726 O O . GLN A 1 100 ? 7.634 -1.631 -7.531 1.00 96.62 100 GLN A O 1
ATOM 731 N N . ALA A 1 101 ? 9.812 -1.255 -7.137 1.00 96.38 101 ALA A N 1
ATOM 732 C CA . ALA A 1 101 ? 9.743 0.194 -7.238 1.00 96.38 101 ALA A CA 1
ATOM 733 C C . ALA A 1 101 ? 11.098 0.743 -7.712 1.00 96.38 101 ALA A C 1
ATOM 735 O O . ALA A 1 101 ? 11.897 1.155 -6.880 1.00 96.38 101 ALA A O 1
ATOM 736 N N . PRO A 1 102 ? 11.399 0.745 -9.030 1.00 96.25 102 PRO A N 1
ATOM 737 C CA . PRO A 1 102 ? 12.686 1.230 -9.549 1.00 96.25 102 PRO A CA 1
ATOM 738 C C . PRO A 1 102 ? 13.076 2.613 -9.018 1.00 96.25 102 PRO A C 1
ATOM 740 O O . PRO A 1 102 ? 14.243 2.847 -8.708 1.00 96.25 102 PRO A O 1
ATOM 743 N N . ASP A 1 103 ? 12.075 3.480 -8.869 1.00 96.44 103 ASP A N 1
ATOM 744 C CA . ASP A 1 103 ? 12.132 4.745 -8.148 1.00 96.44 103 ASP A CA 1
ATOM 745 C C . ASP A 1 103 ? 11.162 4.671 -6.955 1.00 96.44 103 ASP A C 1
ATOM 747 O O . ASP A 1 103 ? 9.943 4.827 -7.103 1.00 96.44 103 ASP A O 1
ATOM 751 N N . SER A 1 104 ? 11.696 4.350 -5.774 1.00 95.38 104 SER A N 1
ATOM 752 C CA . SER A 1 104 ? 10.898 4.201 -4.552 1.00 95.38 104 SER A CA 1
ATOM 753 C C . SER A 1 104 ? 10.269 5.516 -4.097 1.00 95.38 104 SER A C 1
ATOM 755 O O . SER A 1 104 ? 9.161 5.491 -3.564 1.00 95.38 104 SER A O 1
ATOM 757 N N . ASP A 1 105 ? 10.920 6.655 -4.341 1.00 95.31 105 ASP A N 1
ATOM 758 C CA . ASP A 1 105 ? 10.406 7.967 -3.941 1.00 95.31 105 ASP A CA 1
ATOM 759 C C . ASP A 1 105 ? 9.200 8.353 -4.804 1.00 95.31 105 ASP A C 1
ATOM 761 O O . ASP A 1 105 ? 8.160 8.764 -4.278 1.00 95.31 105 ASP A O 1
ATOM 765 N N . ALA A 1 106 ? 9.287 8.135 -6.121 1.00 96.00 106 ALA A N 1
ATOM 766 C CA . ALA A 1 106 ? 8.159 8.335 -7.028 1.00 96.00 106 ALA A CA 1
ATOM 767 C C . ALA A 1 106 ? 6.980 7.403 -6.697 1.00 96.00 106 ALA A C 1
ATOM 769 O O . ALA A 1 106 ? 5.821 7.830 -6.736 1.00 96.00 106 ALA A O 1
ATOM 770 N N . MET A 1 107 ? 7.253 6.145 -6.329 1.00 97.00 107 MET A N 1
ATOM 771 C CA . MET A 1 107 ? 6.206 5.213 -5.901 1.00 97.00 107 MET A CA 1
ATOM 772 C C . MET A 1 107 ? 5.536 5.662 -4.598 1.00 97.00 107 MET A C 1
ATOM 774 O O . MET A 1 107 ? 4.308 5.674 -4.526 1.00 97.00 107 MET A O 1
ATOM 778 N N . ILE A 1 108 ? 6.313 6.069 -3.588 1.00 96.44 108 ILE A N 1
ATOM 779 C CA . ILE A 1 108 ? 5.782 6.579 -2.315 1.00 96.44 108 ILE A CA 1
ATOM 780 C C . ILE A 1 108 ? 4.889 7.794 -2.555 1.00 96.44 108 ILE A C 1
ATOM 782 O O . ILE A 1 108 ? 3.772 7.832 -2.040 1.00 96.44 108 ILE A O 1
ATOM 786 N N . GLY A 1 109 ? 5.350 8.753 -3.364 1.00 95.25 109 GLY A N 1
ATOM 787 C CA . GLY A 1 109 ? 4.556 9.922 -3.739 1.00 95.25 109 GLY A CA 1
ATOM 788 C C . GLY A 1 109 ? 3.241 9.526 -4.410 1.00 95.25 109 GLY A C 1
ATOM 789 O O . GLY A 1 109 ? 2.177 9.959 -3.983 1.00 95.25 109 GLY A O 1
ATOM 790 N N . THR A 1 110 ? 3.297 8.615 -5.385 1.00 96.69 110 THR A N 1
ATOM 791 C CA . THR A 1 110 ? 2.104 8.160 -6.118 1.00 96.69 110 THR A CA 1
ATOM 792 C C . THR A 1 110 ? 1.110 7.423 -5.214 1.00 96.69 110 THR A C 1
ATOM 794 O O . THR A 1 110 ? -0.099 7.626 -5.331 1.00 96.69 110 THR A O 1
ATOM 797 N N . ILE A 1 111 ? 1.593 6.583 -4.291 1.00 97.25 111 ILE A N 1
ATOM 798 C CA . ILE A 1 111 ? 0.741 5.910 -3.303 1.00 97.25 111 ILE A CA 1
ATOM 799 C C . ILE A 1 111 ? 0.100 6.931 -2.370 1.00 97.25 111 ILE A C 1
ATOM 801 O O . ILE A 1 111 ? -1.109 6.875 -2.156 1.00 97.25 111 ILE A O 1
ATOM 805 N N . HIS A 1 112 ? 0.880 7.871 -1.837 1.00 94.81 112 HIS A N 1
ATOM 806 C CA . HIS A 1 112 ? 0.361 8.894 -0.940 1.00 94.81 112 HIS A CA 1
ATOM 807 C C . HIS A 1 112 ? -0.708 9.755 -1.625 1.00 94.81 112 HIS A C 1
ATOM 809 O O . HIS A 1 112 ? -1.810 9.890 -1.095 1.00 94.81 112 HIS A O 1
ATOM 815 N N . ASP A 1 113 ? -0.434 10.253 -2.832 1.00 94.69 113 ASP A N 1
ATOM 816 C CA . ASP A 1 113 ? -1.390 11.033 -3.621 1.00 94.69 113 ASP A CA 1
ATOM 817 C C . ASP A 1 113 ? -2.680 10.247 -3.867 1.00 94.69 113 ASP A C 1
ATOM 819 O O . ASP A 1 113 ? -3.781 10.785 -3.725 1.00 94.69 113 ASP A O 1
ATOM 823 N N . ARG A 1 114 ? -2.562 8.947 -4.166 1.00 97.19 114 ARG A N 1
ATOM 824 C CA . ARG A 1 114 ? -3.725 8.083 -4.372 1.00 97.19 114 ARG A CA 1
ATOM 825 C C . ARG A 1 114 ? -4.537 7.878 -3.093 1.00 97.19 114 ARG A C 1
ATOM 827 O O . ARG A 1 114 ? -5.763 7.943 -3.147 1.00 97.19 114 ARG A O 1
ATOM 834 N N . LEU A 1 115 ? -3.883 7.666 -1.952 1.00 95.19 115 LEU A N 1
ATOM 835 C CA . LEU A 1 115 ? -4.563 7.560 -0.657 1.00 95.19 115 LEU A CA 1
ATOM 836 C C . LEU A 1 115 ? -5.266 8.869 -0.291 1.00 95.19 115 LEU A C 1
ATOM 838 O O . LEU A 1 115 ? -6.392 8.839 0.192 1.00 95.19 115 LEU A O 1
ATOM 842 N N . MET A 1 116 ? -4.645 10.019 -0.552 1.00 93.56 116 MET A N 1
ATOM 843 C CA . MET A 1 116 ? -5.271 11.321 -0.315 1.00 93.56 116 MET A CA 1
ATOM 844 C C . MET A 1 116 ? -6.450 11.569 -1.257 1.00 93.56 116 MET A C 1
ATOM 846 O O . MET A 1 116 ? -7.472 12.109 -0.834 1.00 93.56 116 MET A O 1
ATOM 850 N N . GLN A 1 117 ? -6.348 11.136 -2.512 1.00 95.38 117 GLN A N 1
ATOM 851 C CA . GLN A 1 117 ? -7.445 11.201 -3.470 1.00 95.38 117 GLN A CA 1
ATOM 852 C C . GLN A 1 117 ? -8.639 10.333 -3.040 1.00 95.38 117 GLN A C 1
ATOM 854 O O . GLN A 1 117 ? -9.777 10.798 -3.091 1.00 95.38 117 GLN A O 1
ATOM 859 N N . ASP A 1 118 ? -8.391 9.089 -2.626 1.00 95.81 118 ASP A N 1
ATOM 860 C CA . ASP A 1 118 ? -9.448 8.118 -2.321 1.00 95.81 118 ASP A CA 1
ATOM 861 C C . ASP A 1 118 ? -9.996 8.269 -0.884 1.00 95.81 118 ASP A C 1
ATOM 863 O O . ASP A 1 118 ? -11.177 8.018 -0.636 1.00 95.81 118 ASP A O 1
ATOM 867 N N . HIS A 1 119 ? -9.154 8.695 0.066 1.00 93.50 119 HIS A N 1
ATOM 868 C CA . HIS A 1 119 ? -9.417 8.654 1.511 1.00 93.50 119 HIS A CA 1
ATOM 869 C C . HIS A 1 119 ? -9.046 9.941 2.261 1.00 93.50 119 HIS A C 1
ATOM 871 O O . HIS A 1 119 ? -9.105 9.960 3.488 1.00 93.50 119 HIS A O 1
ATOM 877 N N . GLY A 1 120 ? -8.684 11.035 1.584 1.00 90.12 120 GLY A N 1
ATOM 878 C CA . GLY A 1 120 ? -8.133 12.236 2.231 1.00 90.12 120 GLY A CA 1
ATOM 879 C C . GLY A 1 120 ? -9.022 12.880 3.301 1.00 90.12 120 GLY A C 1
ATOM 880 O O . GLY A 1 120 ? -8.505 13.512 4.215 1.00 90.12 120 GLY A O 1
ATOM 881 N N . ALA A 1 121 ? -10.343 12.676 3.259 1.00 91.38 121 ALA A N 1
ATOM 882 C CA . ALA A 1 121 ? -11.250 13.120 4.324 1.00 91.38 121 ALA A CA 1
ATOM 883 C C . ALA A 1 121 ? -11.033 12.385 5.663 1.00 91.38 121 ALA A C 1
ATOM 885 O O . ALA A 1 121 ? -11.397 12.912 6.711 1.00 91.38 121 ALA A O 1
ATOM 886 N N . ALA A 1 122 ? -10.461 11.180 5.622 1.00 92.38 122 ALA A N 1
ATOM 887 C CA . ALA A 1 122 ? -10.109 10.375 6.785 1.00 92.38 122 ALA A CA 1
ATOM 888 C C . ALA A 1 122 ? -8.673 10.627 7.268 1.00 92.38 122 ALA A C 1
ATOM 890 O O . ALA A 1 122 ? -8.313 10.141 8.334 1.00 92.38 122 ALA A O 1
ATOM 891 N N . PHE A 1 123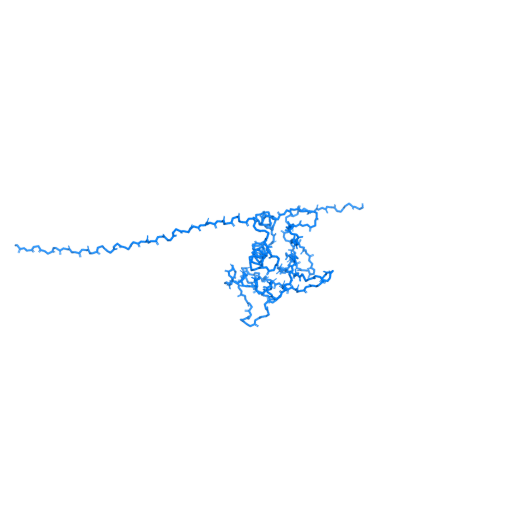 ? -7.839 11.350 6.517 1.00 91.00 123 PHE A N 1
ATOM 892 C CA . PHE A 1 123 ? -6.455 11.605 6.915 1.00 91.00 123 PHE A CA 1
ATOM 893 C C . PHE A 1 123 ? -6.404 12.402 8.228 1.00 91.00 123 PHE A C 1
ATOM 895 O O . PHE A 1 123 ? -6.985 13.483 8.331 1.00 91.00 123 PHE A O 1
ATOM 902 N N . SER A 1 124 ? -5.705 11.864 9.231 1.00 89.12 124 SER A N 1
ATOM 903 C CA . SER A 1 124 ? -5.573 12.455 10.573 1.00 89.12 124 SER A CA 1
ATOM 904 C C . SER A 1 124 ? -4.146 12.915 10.890 1.00 89.12 124 SER A C 1
ATOM 906 O O . SER A 1 124 ? -3.879 13.430 11.977 1.00 89.12 124 SER A O 1
ATOM 908 N N . GLY A 1 125 ? -3.217 12.743 9.945 1.00 82.56 125 GLY A N 1
ATOM 909 C CA . GLY A 1 125 ? -1.821 13.130 10.103 1.00 82.56 125 GLY A CA 1
ATOM 910 C C . GLY A 1 125 ? -1.590 14.642 10.005 1.00 82.56 125 GLY A C 1
ATOM 911 O O . GLY A 1 125 ? -2.440 15.396 9.526 1.00 82.56 125 GLY A O 1
ATOM 912 N N . PRO A 1 126 ? -0.416 15.128 10.441 1.00 76.88 126 PRO A N 1
ATOM 913 C CA . PRO A 1 126 ? -0.050 16.524 10.247 1.00 76.88 126 PRO A CA 1
ATOM 914 C C . PRO A 1 126 ? 0.116 16.842 8.752 1.00 76.88 126 PRO A C 1
ATOM 916 O O . PRO A 1 126 ? 0.625 16.025 7.990 1.00 76.88 126 PRO A O 1
ATOM 919 N N . ASN A 1 127 ? -0.214 18.073 8.342 1.00 67.50 127 ASN A N 1
ATOM 920 C CA . ASN A 1 127 ? -0.065 18.543 6.949 1.00 67.50 127 ASN A CA 1
ATOM 921 C C . ASN A 1 127 ? 1.384 18.501 6.422 1.00 67.50 127 ASN A C 1
ATOM 923 O O . ASN A 1 127 ? 1.609 18.588 5.221 1.00 67.50 127 ASN A O 1
ATOM 927 N N . THR A 1 128 ? 2.368 18.412 7.319 1.00 67.38 128 THR A N 1
ATOM 928 C CA . THR A 1 128 ? 3.798 18.258 7.004 1.00 67.38 128 THR A CA 1
ATOM 929 C C . THR A 1 128 ? 4.326 16.879 7.411 1.00 67.38 128 THR A C 1
ATOM 931 O O . THR A 1 128 ? 5.519 16.731 7.675 1.00 67.38 128 THR A O 1
ATOM 934 N N . GLY A 1 129 ? 3.435 15.900 7.587 1.00 60.72 129 GLY A N 1
ATOM 935 C CA . GLY A 1 129 ? 3.788 14.542 7.981 1.00 60.72 129 GLY A CA 1
ATOM 936 C C . GLY A 1 129 ? 4.701 13.866 6.967 1.00 60.72 129 GLY A C 1
ATOM 937 O O . GLY A 1 129 ? 4.776 14.260 5.804 1.00 60.72 129 GLY A O 1
ATOM 938 N N . LEU A 1 130 ? 5.417 12.840 7.423 1.00 64.38 130 LEU A N 1
ATOM 939 C CA . LEU A 1 130 ? 6.224 12.013 6.534 1.00 64.38 130 LEU A CA 1
ATOM 940 C C . LEU A 1 130 ? 5.277 11.253 5.599 1.00 64.38 130 LEU A C 1
ATOM 942 O O . LEU A 1 130 ? 4.449 10.485 6.076 1.00 64.38 130 LEU A O 1
ATOM 946 N N . SER A 1 131 ? 5.420 11.415 4.282 1.00 72.62 131 SER A N 1
ATOM 947 C CA . SER A 1 131 ? 4.633 10.672 3.278 1.00 72.62 131 SER A CA 1
ATOM 948 C C . SER A 1 131 ? 4.727 9.150 3.452 1.00 72.62 131 SER A C 1
ATOM 950 O O . SER A 1 131 ? 3.818 8.422 3.064 1.00 72.62 131 SER A O 1
ATOM 952 N N . ALA A 1 132 ? 5.807 8.682 4.081 1.00 87.38 132 ALA A N 1
ATOM 953 C CA . ALA A 1 132 ? 6.062 7.284 4.389 1.00 87.38 132 ALA A CA 1
ATOM 954 C C . ALA A 1 132 ? 5.232 6.724 5.559 1.00 87.38 132 ALA A C 1
ATOM 956 O O . ALA A 1 132 ? 5.146 5.509 5.688 1.00 87.38 132 ALA A O 1
ATOM 957 N N . VAL A 1 133 ? 4.642 7.560 6.424 1.00 91.50 133 VAL A N 1
ATOM 958 C CA . VAL A 1 133 ? 3.769 7.115 7.524 1.00 91.50 133 VAL A CA 1
ATOM 959 C C . VAL A 1 133 ? 2.585 8.067 7.646 1.00 91.50 133 VAL A C 1
ATOM 961 O O . VAL A 1 133 ? 2.730 9.198 8.108 1.00 91.50 133 VAL A O 1
ATOM 964 N N . ALA A 1 134 ? 1.403 7.596 7.267 1.00 92.19 134 ALA A N 1
ATOM 965 C CA . ALA A 1 134 ? 0.186 8.398 7.253 1.00 92.19 134 ALA A CA 1
ATOM 966 C C . ALA A 1 134 ? -0.925 7.714 8.070 1.00 92.19 134 ALA A C 1
ATOM 968 O O . ALA A 1 134 ? -1.339 6.608 7.712 1.00 92.19 134 ALA A O 1
ATOM 969 N N . PRO A 1 135 ? -1.398 8.340 9.165 1.00 94.44 135 PRO A N 1
ATOM 970 C CA . PRO A 1 135 ? -2.551 7.863 9.911 1.00 94.44 135 PRO A CA 1
ATOM 971 C C . PRO A 1 135 ? -3.862 8.366 9.288 1.00 94.44 135 PRO A C 1
ATOM 973 O O . PRO A 1 135 ? -3.952 9.480 8.759 1.00 94.44 135 PRO A O 1
ATOM 976 N N . PHE A 1 136 ? -4.884 7.523 9.371 1.00 95.06 136 PHE A N 1
ATOM 977 C CA . PHE A 1 136 ? -6.237 7.767 8.898 1.00 95.06 136 PHE A CA 1
ATOM 978 C C . PHE A 1 136 ? -7.247 7.275 9.937 1.00 95.06 136 PHE A C 1
ATOM 980 O O . PHE A 1 136 ? -7.057 6.236 10.564 1.00 95.06 136 PHE A O 1
ATOM 987 N N . GLN A 1 137 ? -8.351 7.995 10.092 1.00 95.56 137 GLN A N 1
ATOM 988 C CA . GLN A 1 137 ? -9.423 7.664 11.020 1.00 95.56 137 GLN A CA 1
ATOM 989 C C . GLN A 1 137 ? -10.586 6.981 10.285 1.00 95.56 137 GLN A C 1
ATOM 991 O O . GLN A 1 137 ? -11.259 7.606 9.464 1.00 95.56 137 GLN A O 1
ATOM 996 N N . PHE A 1 138 ? -10.871 5.721 10.623 1.00 90.81 138 PHE A N 1
ATOM 997 C CA . PHE A 1 138 ? -12.028 4.972 10.120 1.00 90.81 138 PHE A CA 1
ATOM 998 C C . PHE A 1 138 ? -12.981 4.650 11.267 1.00 90.81 138 PHE A C 1
ATOM 1000 O O . PHE A 1 138 ? -12.764 3.720 12.040 1.00 90.81 138 PHE A O 1
ATOM 1007 N N . GLY A 1 139 ? -14.055 5.433 11.388 1.00 89.75 139 GLY A N 1
ATOM 1008 C CA . GLY A 1 139 ? -14.938 5.336 12.548 1.00 89.75 139 GLY A CA 1
ATOM 1009 C C . GLY A 1 139 ? -14.184 5.718 13.822 1.00 89.75 139 GLY 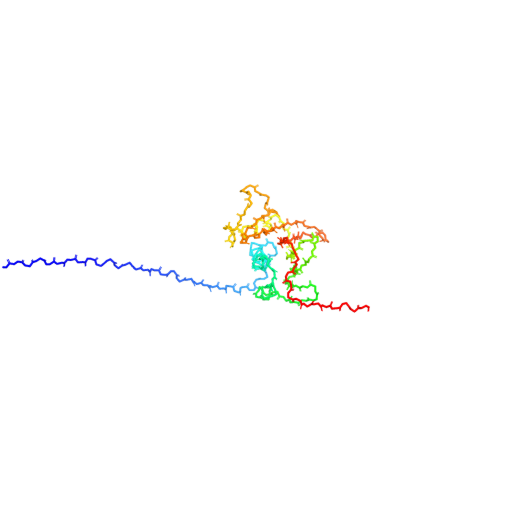A C 1
ATOM 1010 O O . GLY A 1 139 ? -13.639 6.816 13.907 1.00 89.75 139 GLY A O 1
ATOM 1011 N N . ASP A 1 140 ? -14.135 4.819 14.799 1.00 91.75 140 ASP A N 1
ATOM 1012 C CA . ASP A 1 140 ? -13.391 4.957 16.055 1.00 91.75 140 ASP A CA 1
ATOM 1013 C C . ASP A 1 140 ? -11.998 4.300 16.028 1.00 91.75 140 ASP A C 1
ATOM 1015 O O . ASP A 1 140 ? -11.255 4.413 17.003 1.00 91.75 140 ASP A O 1
ATOM 1019 N N . GLN A 1 141 ? -11.602 3.681 14.911 1.00 94.19 141 GLN A N 1
ATOM 1020 C CA . GLN A 1 141 ? -10.308 3.017 14.764 1.00 94.19 141 GLN A CA 1
ATOM 1021 C C . GLN A 1 141 ? -9.318 3.864 13.958 1.00 94.19 141 GLN A C 1
ATOM 1023 O O . GLN A 1 141 ? -9.642 4.401 12.895 1.00 94.19 141 GLN A O 1
ATOM 1028 N N . GLU A 1 142 ? -8.088 3.954 14.460 1.00 95.25 142 GLU A N 1
ATOM 1029 C CA . GLU A 1 142 ? -6.960 4.505 13.711 1.00 95.25 142 GLU A CA 1
ATOM 1030 C C . GLU A 1 142 ? -6.352 3.417 12.820 1.00 95.25 142 GLU A C 1
ATOM 1032 O O . GLU A 1 142 ? -6.090 2.293 13.255 1.00 95.25 142 GLU A O 1
ATOM 1037 N N . VAL A 1 143 ? -6.128 3.775 11.562 1.00 96.75 143 VAL A N 1
ATOM 1038 C CA . VAL A 1 143 ? -5.491 2.955 10.538 1.00 96.75 143 VAL A CA 1
ATOM 1039 C C . VAL A 1 143 ? -4.226 3.676 10.094 1.00 96.75 143 VAL A C 1
ATOM 1041 O O . VAL A 1 143 ? -4.276 4.852 9.743 1.00 96.75 143 VAL A O 1
ATOM 1044 N N . VAL A 1 144 ? -3.087 2.991 10.073 1.00 96.62 144 VAL A N 1
ATOM 1045 C CA . VAL A 1 144 ? -1.802 3.608 9.713 1.00 96.62 144 VAL A CA 1
ATOM 1046 C C . VAL A 1 144 ? -1.261 2.971 8.444 1.00 96.62 144 VAL A C 1
ATOM 1048 O O . VAL A 1 144 ? -0.998 1.770 8.414 1.00 96.62 144 VAL A O 1
ATOM 1051 N N . SER A 1 145 ? -1.055 3.771 7.397 1.00 96.88 145 SER A N 1
ATOM 1052 C CA . SER A 1 145 ? -0.290 3.340 6.227 1.00 96.88 145 SER A CA 1
ATOM 1053 C C . SER A 1 145 ? 1.196 3.612 6.446 1.00 96.88 145 SER A C 1
ATOM 1055 O O . SER A 1 145 ? 1.554 4.715 6.865 1.00 96.88 145 SER A O 1
ATOM 1057 N N . ILE A 1 146 ? 2.048 2.635 6.149 1.00 96.75 146 ILE A N 1
ATOM 1058 C CA . ILE A 1 146 ? 3.505 2.712 6.282 1.00 96.75 146 ILE A CA 1
ATOM 1059 C C . ILE A 1 146 ? 4.127 2.251 4.960 1.00 96.75 146 ILE A C 1
ATOM 1061 O O . ILE A 1 146 ? 3.783 1.180 4.463 1.00 96.75 146 ILE A O 1
ATOM 1065 N N . LEU A 1 147 ? 5.037 3.043 4.399 1.00 97.12 147 LEU A N 1
ATOM 1066 C CA . LEU A 1 147 ? 5.695 2.805 3.116 1.00 97.12 147 LEU A CA 1
ATOM 1067 C C . LEU A 1 147 ? 7.212 2.792 3.327 1.00 97.12 147 LEU A C 1
ATOM 1069 O O . LEU A 1 147 ? 7.811 3.817 3.647 1.00 97.12 147 LEU A O 1
ATOM 1073 N N . GLU A 1 148 ? 7.839 1.632 3.156 1.00 96.75 148 GLU A N 1
ATOM 1074 C CA . GLU A 1 148 ? 9.260 1.435 3.449 1.00 96.75 148 GLU A CA 1
ATOM 1075 C C . GLU A 1 148 ? 10.022 1.013 2.189 1.00 96.75 148 GLU A C 1
ATOM 1077 O O . GLU A 1 148 ? 9.814 -0.099 1.689 1.00 96.75 148 GLU A O 1
ATOM 1082 N N . PRO A 1 149 ? 10.934 1.855 1.670 1.00 97.06 149 PRO A N 1
ATOM 1083 C CA . PRO A 1 149 ? 11.857 1.447 0.622 1.00 97.06 149 PRO A CA 1
ATOM 1084 C C . PRO A 1 149 ? 12.714 0.267 1.084 1.00 97.06 149 PRO A C 1
ATOM 1086 O O . PRO A 1 149 ? 13.227 0.247 2.207 1.00 97.06 149 PRO A O 1
ATOM 1089 N N . ARG A 1 150 ? 12.903 -0.711 0.203 1.00 97.19 150 ARG A N 1
ATOM 1090 C CA . ARG A 1 150 ? 13.755 -1.882 0.416 1.00 97.19 150 ARG A CA 1
ATOM 1091 C C . ARG A 1 150 ? 14.651 -2.085 -0.802 1.00 97.19 150 ARG A C 1
ATOM 1093 O O . ARG A 1 150 ? 14.302 -1.693 -1.911 1.00 97.19 150 ARG A O 1
ATOM 1100 N N . VAL A 1 151 ? 15.792 -2.730 -0.589 1.00 96.75 151 VAL A N 1
ATOM 1101 C CA . VAL A 1 151 ? 16.662 -3.217 -1.666 1.00 96.75 151 VAL A CA 1
ATOM 1102 C C . VAL A 1 151 ? 16.786 -4.724 -1.505 1.00 96.75 151 VAL A C 1
ATOM 1104 O O . VAL A 1 151 ? 17.122 -5.200 -0.421 1.00 96.75 151 VAL A O 1
ATOM 1107 N N . PHE A 1 152 ? 16.491 -5.470 -2.565 1.00 94.25 152 PHE A N 1
ATOM 1108 C CA . PHE A 1 152 ? 16.580 -6.927 -2.591 1.00 94.25 152 PHE A CA 1
ATOM 1109 C C . PHE A 1 152 ? 17.118 -7.374 -3.949 1.00 94.25 152 PHE A C 1
ATOM 1111 O O . PHE A 1 152 ? 16.605 -6.943 -4.978 1.00 94.25 152 PHE A O 1
ATOM 1118 N N . ASN A 1 153 ? 18.155 -8.218 -3.945 1.00 95.06 153 ASN A N 1
ATOM 1119 C CA . ASN A 1 153 ? 18.876 -8.655 -5.149 1.00 95.06 153 ASN A CA 1
ATOM 1120 C C . ASN A 1 153 ? 19.290 -7.491 -6.072 1.00 95.06 153 ASN A C 1
ATOM 1122 O O . ASN A 1 153 ? 19.083 -7.556 -7.278 1.00 95.06 153 ASN A O 1
ATOM 1126 N N . ASP A 1 154 ? 19.842 -6.420 -5.491 1.00 96.25 154 ASP A N 1
ATOM 1127 C CA . ASP A 1 154 ? 20.257 -5.193 -6.194 1.00 96.25 154 ASP A CA 1
ATOM 1128 C C . ASP A 1 154 ? 19.127 -4.442 -6.927 1.00 96.25 154 ASP A C 1
ATOM 1130 O O . ASP A 1 154 ? 19.378 -3.527 -7.711 1.00 96.25 154 ASP A O 1
ATOM 1134 N N . GLU A 1 155 ? 17.870 -4.776 -6.637 1.00 96.44 155 GLU A N 1
ATOM 1135 C CA . GLU A 1 155 ? 16.698 -4.090 -7.163 1.00 96.44 155 GLU A CA 1
ATOM 1136 C C . GLU A 1 155 ? 15.973 -3.313 -6.060 1.00 96.44 155 GLU A C 1
ATOM 1138 O O . GLU A 1 155 ? 15.960 -3.717 -4.894 1.00 96.44 155 GLU A O 1
ATOM 1143 N N . ASN A 1 156 ? 15.340 -2.199 -6.432 1.00 97.25 156 ASN A N 1
ATOM 1144 C CA . ASN A 1 156 ? 14.536 -1.394 -5.517 1.00 97.25 156 ASN A CA 1
ATOM 1145 C C . ASN A 1 156 ? 13.114 -1.950 -5.404 1.00 97.25 156 ASN A C 1
ATOM 1147 O O . ASN A 1 156 ? 12.439 -2.203 -6.407 1.00 97.25 156 ASN A O 1
ATOM 1151 N N . TRP A 1 157 ? 12.656 -2.089 -4.168 1.00 97.50 157 TRP A N 1
ATOM 1152 C CA . TRP A 1 157 ? 11.334 -2.567 -3.789 1.00 97.50 157 TRP A CA 1
ATOM 1153 C C . TRP A 1 157 ? 10.689 -1.585 -2.816 1.00 97.50 157 TRP A C 1
ATOM 1155 O O . TRP A 1 157 ? 11.357 -0.782 -2.161 1.00 97.50 157 TRP A O 1
ATOM 1165 N N . LEU A 1 158 ? 9.375 -1.686 -2.687 1.00 97.56 158 LEU A N 1
ATOM 1166 C CA . LEU A 1 158 ? 8.610 -1.013 -1.658 1.00 97.56 158 LEU A CA 1
ATOM 1167 C C . LEU A 1 158 ? 7.840 -2.059 -0.854 1.00 97.56 158 LEU A C 1
ATOM 1169 O O . LEU A 1 158 ? 7.064 -2.835 -1.413 1.00 97.56 158 LEU A O 1
ATOM 1173 N N . ALA A 1 159 ? 8.061 -2.065 0.458 1.00 97.81 159 ALA A N 1
ATOM 1174 C CA . ALA A 1 159 ? 7.211 -2.759 1.411 1.00 97.81 159 ALA A CA 1
ATOM 1175 C C . ALA A 1 159 ? 6.177 -1.753 1.926 1.00 97.81 159 ALA A C 1
ATOM 1177 O O . ALA A 1 159 ? 6.487 -0.885 2.742 1.00 97.81 159 ALA A O 1
ATOM 1178 N N . ALA A 1 160 ? 4.961 -1.834 1.398 1.00 98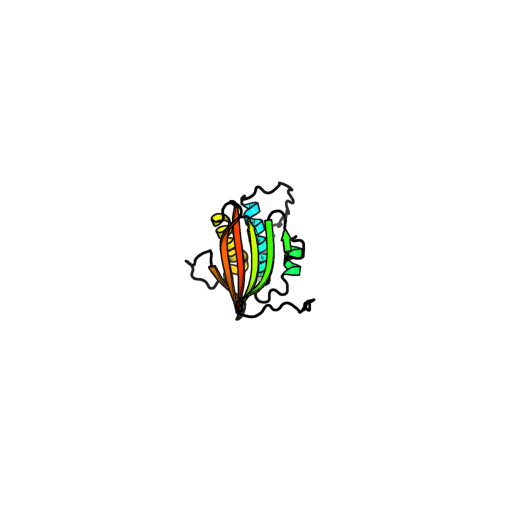.12 160 ALA A N 1
ATOM 1179 C CA . ALA A 1 160 ? 3.841 -1.015 1.826 1.00 98.12 160 ALA A CA 1
ATOM 1180 C C . ALA A 1 160 ? 2.953 -1.829 2.770 1.00 98.12 160 ALA A C 1
ATOM 1182 O O . ALA A 1 160 ? 2.744 -3.022 2.558 1.00 98.12 160 ALA A O 1
ATOM 1183 N N . ARG A 1 161 ? 2.410 -1.208 3.814 1.00 97.50 161 ARG A N 1
ATOM 1184 C CA . ARG A 1 161 ? 1.429 -1.859 4.686 1.00 97.50 161 ARG A CA 1
ATOM 1185 C C . ARG A 1 161 ? 0.387 -0.891 5.206 1.00 97.50 161 ARG A C 1
ATOM 1187 O O . ARG A 1 161 ? 0.669 0.291 5.386 1.00 97.50 161 ARG A O 1
ATOM 1194 N N . VAL A 1 162 ? -0.797 -1.418 5.474 1.00 98.25 162 VAL A N 1
ATOM 1195 C CA . VAL A 1 162 ? -1.867 -0.754 6.219 1.00 98.25 162 VAL A CA 1
ATOM 1196 C C . VAL A 1 162 ? -2.092 -1.555 7.489 1.00 98.25 162 VAL A C 1
ATOM 1198 O O . VAL A 1 162 ? -2.347 -2.752 7.401 1.00 98.25 162 VAL A O 1
ATOM 1201 N N . SER A 1 163 ? -1.983 -0.911 8.647 1.00 97.81 163 SER A N 1
ATOM 1202 C CA . SER A 1 163 ? -2.026 -1.566 9.955 1.00 97.81 163 SER A CA 1
ATOM 1203 C C . SER A 1 163 ? -3.147 -1.019 10.825 1.00 97.81 163 SER A C 1
ATOM 1205 O O . SER A 1 163 ? -3.392 0.188 10.839 1.00 97.81 163 SER A O 1
ATOM 1207 N N . VAL A 1 164 ? -3.762 -1.905 11.604 1.00 97.25 164 VAL A N 1
ATOM 1208 C CA . VAL A 1 164 ? -4.737 -1.580 12.650 1.00 97.25 164 VAL A CA 1
ATOM 1209 C C . VAL A 1 164 ? -4.342 -2.304 13.927 1.00 97.25 164 VAL A C 1
ATOM 1211 O O . VAL A 1 164 ? -3.856 -3.432 13.883 1.00 97.25 164 VAL A O 1
ATOM 1214 N N . PHE A 1 165 ? -4.528 -1.653 15.072 1.00 96.25 165 PHE A N 1
ATOM 1215 C CA . PHE A 1 165 ? -4.297 -2.287 16.366 1.00 96.25 165 PHE A CA 1
ATOM 1216 C C . PHE A 1 165 ? -5.366 -3.350 16.662 1.00 96.25 165 PHE A C 1
ATOM 1218 O O . PHE A 1 165 ? -6.565 -3.076 16.559 1.00 96.25 165 PHE A O 1
ATOM 1225 N N . GLY A 1 166 ? -4.928 -4.534 17.090 1.00 93.81 166 GLY A N 1
ATOM 1226 C CA . GLY A 1 166 ? -5.780 -5.679 17.403 1.00 93.81 166 GLY A CA 1
ATOM 1227 C C . GLY A 1 166 ? -5.582 -6.865 16.452 1.00 93.81 166 GLY A C 1
ATOM 1228 O O . GLY A 1 166 ? -4.873 -6.747 15.454 1.00 93.81 166 GLY A O 1
ATOM 1229 N N . PRO A 1 167 ? -6.198 -8.018 16.765 1.00 91.88 167 PRO A N 1
ATOM 1230 C CA . PRO A 1 167 ? -6.029 -9.236 15.986 1.00 91.88 167 PRO A CA 1
ATOM 1231 C C . PRO A 1 167 ? -6.746 -9.152 14.640 1.00 91.88 167 PRO A C 1
ATOM 1233 O O . PRO A 1 167 ? -7.779 -8.478 14.511 1.00 91.88 167 PRO A O 1
ATOM 1236 N N . CYS A 1 168 ? -6.249 -9.905 13.659 1.00 89.94 168 CYS A N 1
ATOM 1237 C CA . CYS A 1 168 ? -6.932 -10.014 12.377 1.00 89.94 168 CYS A CA 1
ATOM 1238 C C . CYS A 1 168 ? -8.315 -10.641 12.546 1.00 89.94 168 CYS A C 1
ATOM 1240 O O . CYS A 1 168 ? -8.467 -11.727 13.101 1.00 89.94 168 CYS A O 1
ATOM 1242 N N . GLN A 1 169 ? -9.337 -9.961 12.025 1.00 81.81 169 GLN A N 1
ATOM 1243 C CA . GLN A 1 169 ? -10.700 -10.483 11.957 1.00 81.81 169 GLN A CA 1
ATOM 1244 C C . GLN A 1 169 ? -10.829 -11.401 10.733 1.00 81.81 169 GLN A C 1
ATOM 1246 O O . GLN A 1 169 ? -11.738 -11.247 9.920 1.00 81.81 169 GLN A O 1
ATOM 1251 N N . THR A 1 170 ? -9.884 -12.323 10.545 1.00 64.25 170 THR A N 1
ATOM 1252 C CA . THR A 1 170 ? -10.021 -13.341 9.509 1.00 64.25 170 THR A CA 1
ATOM 1253 C C . THR A 1 170 ? -11.147 -14.263 9.948 1.00 64.25 170 THR A C 1
ATOM 1255 O O . THR A 1 170 ? -11.146 -14.809 11.054 1.00 64.25 170 THR A O 1
ATOM 1258 N N . GLY A 1 171 ? -12.173 -14.386 9.109 1.00 56.62 171 GLY A N 1
ATOM 1259 C CA . GLY A 1 171 ? -13.205 -15.393 9.299 1.00 56.62 171 GLY A CA 1
ATOM 1260 C C . GLY A 1 171 ? -12.536 -16.760 9.264 1.00 56.62 171 GLY A C 1
ATOM 1261 O O . GLY A 1 171 ? -12.259 -17.265 8.190 1.00 56.62 171 GLY A O 1
ATOM 1262 N N . VAL A 1 172 ? -12.210 -17.286 10.445 1.00 44.00 172 VAL A N 1
ATOM 1263 C CA . VAL A 1 172 ? -11.710 -18.627 10.762 1.00 44.00 172 VAL A CA 1
ATOM 1264 C C . VAL A 1 172 ? -11.647 -19.561 9.546 1.00 44.00 172 VAL A C 1
ATOM 1266 O O . VAL A 1 172 ? -12.605 -20.271 9.250 1.00 44.00 172 VAL A O 1
ATOM 1269 N N . ILE A 1 173 ? -10.480 -19.649 8.911 1.00 45.38 173 ILE A N 1
ATOM 1270 C CA . ILE A 1 173 ? -9.976 -20.956 8.495 1.00 45.38 173 ILE A CA 1
ATOM 1271 C C . ILE A 1 173 ? -8.802 -21.242 9.418 1.00 45.38 173 ILE A C 1
ATOM 1273 O O . ILE A 1 173 ? -7.646 -20.958 9.123 1.00 45.38 173 ILE A O 1
ATOM 1277 N N . GLN A 1 174 ? -9.135 -21.754 10.605 1.00 41.44 174 GLN A N 1
ATOM 1278 C CA . GLN A 1 174 ? -8.187 -22.504 11.412 1.00 41.44 174 GLN A CA 1
ATOM 1279 C C . GLN A 1 174 ? -7.755 -23.715 10.581 1.00 41.44 174 GLN A C 1
ATOM 1281 O O . GLN A 1 174 ? -8.401 -24.759 10.596 1.00 41.44 174 GLN A O 1
ATOM 1286 N N . GLY A 1 175 ? -6.674 -23.556 9.822 1.00 44.16 175 GLY A N 1
ATOM 1287 C CA . GLY A 1 175 ? -5.837 -24.679 9.446 1.00 44.16 175 GLY A CA 1
ATOM 1288 C C . GLY A 1 175 ? -5.220 -25.208 10.730 1.00 44.16 175 GLY A C 1
ATOM 1289 O O . GLY A 1 175 ? -4.218 -24.676 11.203 1.00 44.16 175 GLY A O 1
ATOM 1290 N N . GLU A 1 176 ? -5.875 -26.192 11.343 1.00 44.31 176 GLU A N 1
ATOM 1291 C CA . GLU A 1 176 ? -5.265 -26.999 12.390 1.00 44.31 176 GLU A CA 1
ATOM 1292 C C . GLU A 1 176 ? -3.928 -27.522 11.860 1.00 44.31 176 GLU A C 1
ATOM 1294 O O . GLU A 1 176 ? -3.854 -28.128 10.787 1.00 44.31 176 GLU A O 1
ATOM 1299 N N . GLY A 1 177 ? -2.863 -27.218 12.601 1.00 45.41 177 GLY A N 1
ATOM 1300 C CA . GLY A 1 177 ? -1.529 -27.706 12.312 1.00 45.41 177 GLY A CA 1
ATOM 1301 C C . GLY A 1 177 ? -1.550 -29.220 12.149 1.00 45.41 177 GLY A C 1
ATOM 1302 O O . GLY A 1 177 ? -2.048 -29.945 13.006 1.00 45.41 177 GLY A O 1
ATOM 1303 N N . SER A 1 178 ? -1.005 -29.690 11.034 1.00 44.69 178 SER A N 1
ATOM 1304 C CA . SER A 1 178 ? -0.518 -31.060 10.962 1.00 44.69 178 SER A CA 1
ATOM 1305 C C . SER A 1 178 ? 0.887 -31.053 11.554 1.00 44.69 178 SER A C 1
ATOM 1307 O O . SER A 1 178 ? 1.781 -30.407 11.004 1.00 44.69 178 SER A O 1
ATOM 1309 N N . GLU A 1 179 ? 1.009 -31.687 12.720 1.00 49.19 179 GLU A N 1
ATOM 1310 C CA . GLU A 1 179 ? 2.270 -32.053 13.381 1.00 49.19 179 GLU A CA 1
ATOM 1311 C C . GLU A 1 179 ? 3.216 -32.845 12.463 1.00 49.19 179 GLU A C 1
ATOM 1313 O O . GLU A 1 179 ? 2.722 -33.625 11.611 1.00 49.19 179 GLU A O 1
#

Foldseek 3Di:
DDDDDDDDDDDDDDDDDPPPPPPPPPPPDPPPAQDPVNLLLLLVLCCQQFVVCPDQSQCNVVSLVVSVWDQDPQATDDPPFWHWDWDDDPQKIKIKIKGFHQPLVVSLVSNLVSCCVVAVVQWPDDPPDDSQWTWGDDPPWIKIWGWDWDADPNTIMIIIMIITGHGHNHPDPPPPDDD

Sequence (179 aa):
MLFRSTLIALVTVALHAPSVNSAVAANGASEEKGSAAWLAMRAQIFSQVCMGSAPSFADVDAKAAKAGLSETDNGWHMAPEILVDVLDHDGFCSCFMTMQAPDSDAMIGTIHDRLMQDHGAAFSGPNTGLSAVAPFQFGDQEVVSILEPRVFNDENWLAARVSVFGPCQTGVIQGEGSE